Protein AF-X1HPW8-F1 (afdb_monomer)

Sequence (124 aa):
MASVCFYFQVHQPLRLRHYTIFDTDDNYFDDFKNVHICKKVASKCYMPSNLLLLDLIKRYKGRFKISYSITGILLEQLELYAPEVLTLFQELAATGCVEFLAETYYHSLSFLYSQEEFIEQIET

Organism: NCBI:txid412755

pLDDT: mean 96.39, std 3.8, range [68.06, 98.69]

Nearest PDB structures (foldseek):
  1k1x-assembly1_A  TM=8.563E-01  e=1.418E-04  Thermococcus litoralis
  1k1x-assembly2_B  TM=7.771E-01  e=4.623E-04  Thermococcus litoralis
  1k1w-assembly1_A  TM=7.853E-01  e=6.856E-04  Thermococcus litoralis
  1o7d-assembly1_A  TM=3.756E-01  e=4.001E-01  Bos taurus
  7of1-assembly1_b  TM=3.523E-01  e=2.356E+00  Saccharomyces cerevisiae S288C

Solvent-accessible surface area (backbone atoms only — not comparable to full-atom values): 7154 Å² total; per-residue (Å²): 133,89,85,83,81,53,73,45,83,47,76,53,82,84,45,65,39,97,78,58,94,83,61,86,73,88,79,57,59,26,62,68,58,39,47,53,50,51,41,49,45,37,67,73,43,50,45,59,49,51,54,49,52,48,48,46,23,59,76,50,72,57,74,44,60,41,35,39,33,43,20,50,52,30,54,55,49,25,63,76,56,37,45,70,49,52,52,49,51,52,55,42,43,74,65,75,34,43,48,82,40,82,44,38,27,79,71,60,72,35,67,84,79,32,62,68,59,31,50,54,30,66,73,110

Foldseek 3Di:
DDDDAAEAEDDDAFAFDPDDPPDDDPRGGDPVCLLVVLVVCCVPPQVVVLVVQLVVCVVVVNPAAYEYEYAQNNVVSCVVRPVVSVVSVVVVVVSVRYHYHYDQNRNDPCVVPDPVSSVVRRVD

Mean predicted aligned error: 3.18 Å

Radius of gyration: 17.29 Å; Cα contacts (8 Å, |Δi|>4): 147; chains: 1; bounding box: 39×20×62 Å

Structure (mmCIF, N/CA/C/O backbone):
data_AF-X1HPW8-F1
#
_entry.id   AF-X1HPW8-F1
#
loop_
_atom_site.group_PDB
_atom_site.id
_atom_site.type_symbol
_atom_site.label_atom_id
_atom_site.label_alt_id
_atom_site.label_comp_id
_atom_site.label_asym_id
_atom_site.label_entity_id
_atom_site.label_seq_id
_atom_site.pdbx_PDB_ins_code
_atom_site.Cartn_x
_atom_site.Cartn_y
_atom_site.Cartn_z
_atom_site.occupancy
_atom_site.B_iso_or_equiv
_atom_site.auth_seq_id
_atom_site.auth_comp_id
_atom_site.auth_asym_id
_atom_site.auth_atom_id
_atom_site.pdbx_PDB_model_num
ATOM 1 N N . MET A 1 1 ? 2.384 -7.789 30.899 1.00 68.06 1 MET A N 1
ATOM 2 C CA . MET A 1 1 ? 1.397 -8.258 29.901 1.00 68.06 1 MET A CA 1
ATOM 3 C C . MET A 1 1 ? 2.004 -8.016 28.531 1.00 68.06 1 MET A C 1
ATOM 5 O O . MET A 1 1 ? 2.624 -6.973 28.374 1.00 68.06 1 MET A O 1
ATOM 9 N N . ALA A 1 2 ? 1.930 -8.969 27.602 1.00 84.06 2 ALA A N 1
ATOM 10 C CA . ALA A 1 2 ? 2.526 -8.793 26.278 1.00 84.06 2 ALA A CA 1
ATOM 11 C C . ALA A 1 2 ? 1.697 -7.803 25.445 1.00 84.06 2 ALA A C 1
ATOM 13 O O . ALA A 1 2 ? 0.469 -7.893 25.426 1.00 84.06 2 ALA A O 1
ATOM 14 N N . SER A 1 3 ? 2.370 -6.869 24.777 1.00 87.81 3 SER A N 1
ATOM 15 C CA . SER A 1 3 ? 1.753 -5.999 23.776 1.00 87.81 3 SER A CA 1
ATOM 16 C C . SER A 1 3 ? 1.723 -6.726 22.434 1.00 87.81 3 SER A C 1
ATOM 18 O O . SER A 1 3 ? 2.723 -7.320 22.036 1.00 87.81 3 SER A O 1
ATOM 20 N N . VAL A 1 4 ? 0.586 -6.674 21.741 1.00 92.00 4 VAL A N 1
ATOM 21 C CA . VAL A 1 4 ? 0.435 -7.191 20.374 1.00 92.00 4 VAL A CA 1
ATOM 22 C C . VAL A 1 4 ? 0.327 -5.993 19.441 1.00 92.00 4 VAL A C 1
ATOM 24 O O . VAL A 1 4 ? -0.513 -5.124 19.668 1.00 92.00 4 VAL A O 1
ATOM 27 N N . CYS A 1 5 ? 1.180 -5.945 18.419 1.00 93.62 5 CYS A N 1
ATOM 28 C CA . CYS A 1 5 ? 1.152 -4.916 17.386 1.00 93.62 5 CYS A CA 1
ATOM 29 C C . CYS A 1 5 ? 0.772 -5.565 16.056 1.00 93.62 5 CYS A C 1
ATOM 31 O O . CYS A 1 5 ? 1.474 -6.460 15.583 1.00 93.62 5 CYS A O 1
ATOM 33 N N . PHE A 1 6 ? -0.348 -5.139 15.476 1.00 96.69 6 PHE A N 1
ATOM 34 C CA . PHE A 1 6 ? -0.702 -5.529 14.118 1.00 96.69 6 PHE A CA 1
ATOM 35 C C . PHE A 1 6 ? -0.010 -4.585 13.144 1.00 96.69 6 PHE A C 1
ATOM 37 O O . PHE A 1 6 ? -0.256 -3.381 13.175 1.00 96.69 6 PHE A O 1
ATOM 44 N N . TYR A 1 7 ? 0.823 -5.158 12.283 1.00 97.19 7 TYR A N 1
ATOM 45 C CA . TYR A 1 7 ? 1.506 -4.464 11.203 1.00 97.19 7 TYR A CA 1
ATOM 46 C C . TYR A 1 7 ? 1.135 -5.137 9.884 1.00 97.19 7 TYR A C 1
ATOM 48 O O . TYR A 1 7 ? 1.345 -6.342 9.717 1.00 97.19 7 TYR A O 1
ATOM 56 N N . PHE A 1 8 ? 0.565 -4.364 8.965 1.00 98.00 8 PHE A N 1
ATOM 57 C CA . PHE A 1 8 ? 0.142 -4.846 7.655 1.00 98.00 8 PHE A CA 1
ATOM 58 C C . PHE A 1 8 ? 0.979 -4.192 6.562 1.00 98.00 8 PHE A C 1
ATOM 60 O O . PHE A 1 8 ? 0.951 -2.975 6.405 1.00 98.00 8 PHE A O 1
ATOM 67 N N . GLN A 1 9 ? 1.681 -5.010 5.785 1.00 97.12 9 GLN A N 1
ATOM 68 C CA . GLN A 1 9 ? 2.397 -4.562 4.597 1.00 97.12 9 GLN A CA 1
ATOM 69 C C . GLN A 1 9 ? 1.468 -4.630 3.387 1.00 97.12 9 GLN A C 1
ATOM 71 O O . GLN A 1 9 ? 0.882 -5.681 3.109 1.00 97.12 9 GLN A O 1
ATOM 76 N N . VAL A 1 10 ? 1.320 -3.513 2.681 1.00 97.56 10 VAL A N 1
ATOM 77 C CA . VAL A 1 10 ? 0.375 -3.375 1.577 1.00 97.56 10 VAL A CA 1
ATOM 78 C C . VAL A 1 10 ? 1.130 -2.912 0.341 1.00 97.56 10 VAL A C 1
ATOM 80 O O . VAL A 1 10 ? 1.495 -1.749 0.193 1.00 97.56 10 VAL A O 1
ATOM 83 N N . HIS A 1 11 ? 1.349 -3.855 -0.569 1.00 97.25 11 HIS A N 1
ATOM 84 C CA . HIS A 1 11 ? 2.091 -3.624 -1.796 1.00 97.25 11 HIS A CA 1
ATOM 85 C C . HIS A 1 11 ? 1.421 -4.321 -2.980 1.00 97.25 11 HIS A C 1
ATOM 87 O O . HIS A 1 11 ? 0.909 -5.438 -2.871 1.00 97.25 11 HIS A O 1
ATOM 93 N N . GLN A 1 12 ? 1.460 -3.657 -4.131 1.00 96.50 12 GLN A N 1
ATOM 94 C CA . GLN A 1 12 ? 1.023 -4.189 -5.411 1.00 96.50 12 GLN A CA 1
ATOM 95 C C . GLN A 1 12 ? 1.931 -3.612 -6.511 1.00 96.50 12 GLN A C 1
ATOM 97 O O . GLN A 1 12 ? 1.913 -2.403 -6.704 1.00 96.50 12 GLN A O 1
ATOM 102 N N . PRO A 1 13 ? 2.704 -4.419 -7.257 1.00 96.69 13 PRO A N 1
ATOM 103 C CA . PRO A 1 13 ? 3.577 -3.890 -8.312 1.00 96.69 13 PRO A CA 1
ATOM 104 C C . PRO A 1 13 ? 2.814 -3.574 -9.612 1.00 96.69 13 PRO A C 1
ATOM 106 O O . PRO A 1 13 ? 1.665 -3.976 -9.777 1.00 96.69 13 PRO A O 1
ATOM 109 N N . LEU A 1 14 ? 3.449 -2.941 -10.595 1.00 96.88 14 LEU A N 1
ATOM 110 C CA . LEU A 1 14 ? 2.935 -2.938 -11.970 1.00 96.88 14 LEU A CA 1
ATOM 111 C C . LEU A 1 14 ? 3.426 -4.183 -12.715 1.00 96.88 14 LEU A C 1
ATOM 113 O O . LEU A 1 14 ? 4.574 -4.605 -12.589 1.00 96.88 14 LEU A O 1
ATOM 117 N N . ARG A 1 15 ? 2.536 -4.827 -13.467 1.00 96.19 15 ARG A N 1
ATOM 118 C CA . ARG A 1 15 ? 2.830 -6.027 -14.256 1.00 96.19 15 ARG A CA 1
ATOM 119 C C . ARG A 1 15 ? 3.297 -5.591 -15.621 1.00 96.19 15 ARG A C 1
ATOM 121 O O . ARG A 1 15 ? 2.667 -4.742 -16.246 1.00 96.19 15 ARG A O 1
ATOM 128 N N . LEU A 1 16 ? 4.378 -6.211 -16.065 1.00 95.44 16 LEU A N 1
ATOM 129 C CA . LEU A 1 16 ? 4.900 -6.018 -17.403 1.00 95.44 16 LEU A CA 1
ATOM 130 C C . LEU A 1 16 ? 4.022 -6.758 -18.410 1.00 95.44 16 LEU A C 1
ATOM 132 O O . LEU A 1 16 ? 3.538 -7.867 -18.136 1.00 95.44 16 LEU A O 1
ATOM 136 N N . ARG A 1 17 ? 3.835 -6.157 -19.583 1.00 94.81 17 ARG A N 1
ATOM 137 C CA . ARG A 1 17 ? 3.296 -6.881 -20.733 1.00 94.81 17 ARG A CA 1
ATOM 138 C C . ARG A 1 17 ? 4.359 -7.817 -21.295 1.00 94.81 17 ARG A C 1
ATOM 140 O O . ARG A 1 17 ? 5.527 -7.781 -20.910 1.00 94.81 17 ARG A O 1
ATOM 147 N N . HIS A 1 18 ? 3.957 -8.673 -22.228 1.00 93.94 18 HIS A N 1
ATOM 148 C CA . HIS A 1 18 ? 4.955 -9.338 -23.053 1.00 93.94 18 HIS A CA 1
ATOM 149 C C . HIS A 1 18 ? 5.635 -8.271 -23.918 1.00 93.94 18 HIS A C 1
ATOM 151 O O . HIS A 1 18 ? 4.975 -7.636 -24.741 1.00 93.94 18 HIS A O 1
ATOM 157 N N . TYR A 1 19 ? 6.918 -8.046 -23.650 1.00 92.12 19 TYR A N 1
ATOM 158 C CA . TYR A 1 19 ? 7.750 -7.051 -24.310 1.00 92.12 19 TYR A CA 1
ATOM 159 C C . TYR A 1 19 ? 9.005 -7.750 -24.838 1.00 92.12 19 TYR A C 1
ATOM 161 O O . TYR A 1 19 ? 9.664 -8.499 -24.112 1.00 92.12 19 TYR A O 1
ATOM 169 N N . THR A 1 20 ? 9.303 -7.554 -26.115 1.00 91.44 20 THR A N 1
ATOM 170 C CA . THR A 1 20 ? 10.349 -8.241 -26.873 1.00 91.44 20 THR A CA 1
ATOM 171 C C . THR A 1 20 ? 11.246 -7.237 -27.585 1.00 91.44 20 THR A C 1
ATOM 173 O O . THR A 1 20 ? 10.947 -6.053 -27.675 1.00 91.44 20 THR A O 1
ATOM 176 N N . ILE A 1 21 ? 12.343 -7.726 -28.163 1.00 91.88 21 ILE A N 1
ATOM 177 C CA . ILE A 1 21 ? 13.253 -6.898 -28.967 1.00 91.88 21 ILE A CA 1
ATOM 178 C C . ILE A 1 21 ? 12.622 -6.347 -30.258 1.00 91.88 21 ILE A C 1
ATOM 180 O O . ILE A 1 21 ? 13.245 -5.533 -30.931 1.00 91.88 21 ILE A O 1
ATOM 184 N N . PHE A 1 22 ? 11.440 -6.838 -30.644 1.00 94.94 22 PHE A N 1
ATOM 185 C CA . PHE A 1 22 ? 10.727 -6.394 -31.843 1.00 94.94 22 PHE A CA 1
ATOM 186 C C . PHE A 1 22 ? 9.706 -5.295 -31.547 1.00 94.94 22 PHE A C 1
ATOM 188 O O . PHE A 1 22 ? 9.181 -4.692 -32.481 1.00 94.94 22 PHE A O 1
ATOM 195 N N . ASP A 1 23 ? 9.415 -5.046 -30.271 1.00 92.12 23 ASP A N 1
ATOM 196 C CA . ASP A 1 23 ? 8.562 -3.947 -29.849 1.00 92.12 23 ASP A CA 1
ATOM 197 C C . ASP A 1 23 ? 9.319 -2.620 -29.999 1.00 92.12 23 ASP A C 1
ATOM 199 O O . ASP A 1 23 ? 10.500 -2.517 -29.662 1.00 92.12 23 ASP A O 1
ATOM 203 N N . THR A 1 24 ? 8.643 -1.609 -30.549 1.00 91.00 24 THR A N 1
ATOM 204 C CA . THR A 1 24 ? 9.236 -0.292 -30.848 1.00 91.00 24 THR A CA 1
ATOM 205 C C . THR A 1 24 ? 8.654 0.844 -30.011 1.00 91.00 24 THR A C 1
ATOM 207 O O . THR A 1 24 ? 9.147 1.966 -30.099 1.00 91.00 24 THR A O 1
ATOM 210 N N . ASP A 1 25 ? 7.577 0.584 -29.269 1.00 91.62 25 ASP A N 1
ATOM 211 C CA . ASP A 1 25 ? 6.977 1.535 -28.332 1.00 91.62 25 ASP A CA 1
ATOM 212 C C . ASP A 1 25 ? 7.587 1.407 -26.931 1.00 91.62 25 ASP A C 1
ATOM 214 O O . ASP A 1 25 ? 8.237 0.421 -26.612 1.00 91.62 25 ASP A O 1
ATOM 218 N N . ASP A 1 26 ? 7.363 2.409 -26.092 1.00 89.06 26 ASP A N 1
ATOM 219 C CA . ASP A 1 26 ? 7.853 2.501 -24.717 1.00 89.06 26 ASP A CA 1
ATOM 220 C C . ASP A 1 26 ? 6.827 2.034 -23.669 1.00 89.06 26 ASP A C 1
ATOM 222 O O . ASP A 1 26 ? 7.027 2.232 -22.467 1.00 89.06 26 ASP A O 1
ATOM 226 N N . ASN A 1 27 ? 5.732 1.384 -24.080 1.00 91.38 27 ASN A N 1
ATOM 227 C CA . ASN A 1 27 ? 4.755 0.860 -23.139 1.00 91.38 27 ASN A CA 1
ATOM 228 C C . ASN A 1 27 ? 5.220 -0.496 -22.603 1.00 91.38 27 ASN A C 1
ATOM 230 O O . ASN A 1 27 ? 5.028 -1.523 -23.241 1.00 91.38 27 ASN A O 1
ATOM 234 N N . TYR A 1 28 ? 5.792 -0.539 -21.404 1.00 93.69 28 TYR A N 1
ATOM 235 C CA . TYR A 1 28 ? 6.251 -1.795 -20.798 1.00 93.69 28 TYR A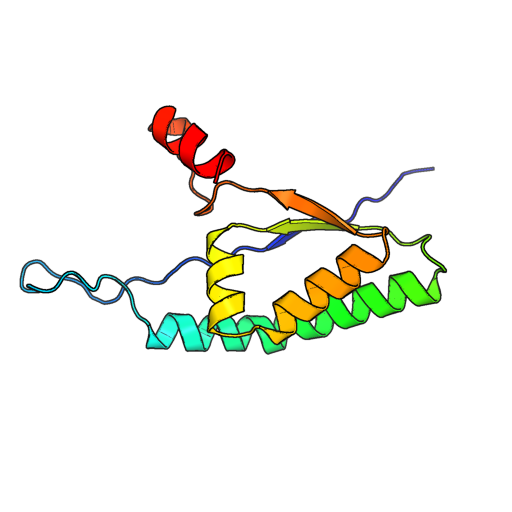 CA 1
ATOM 236 C C . TYR A 1 28 ? 5.175 -2.530 -19.988 1.00 93.69 28 TYR A C 1
ATOM 238 O O . TYR A 1 28 ? 5.369 -3.695 -19.624 1.00 93.69 28 TYR A O 1
ATOM 246 N N . PHE A 1 29 ? 4.042 -1.893 -19.694 1.00 95.56 29 PHE A N 1
ATOM 247 C CA . PHE A 1 29 ? 3.096 -2.371 -18.689 1.00 95.56 29 PHE A CA 1
ATOM 248 C C . PHE A 1 29 ? 1.841 -3.011 -19.293 1.00 95.56 29 PHE A C 1
ATOM 250 O O . PHE A 1 29 ? 1.385 -2.690 -20.386 1.00 95.56 29 PHE A O 1
ATOM 257 N N . ASP A 1 30 ? 1.281 -3.977 -18.568 1.00 96.62 30 ASP A N 1
ATOM 258 C CA . ASP A 1 30 ? 0.016 -4.627 -18.900 1.00 96.62 30 ASP A CA 1
ATOM 259 C C . ASP A 1 30 ? -1.126 -3.919 -18.164 1.00 96.62 30 ASP A C 1
ATOM 261 O O . ASP A 1 30 ? -1.551 -4.339 -17.083 1.00 96.62 30 ASP A O 1
ATOM 265 N N . ASP A 1 31 ? -1.609 -2.819 -18.744 1.00 95.00 31 ASP A N 1
ATOM 266 C CA . ASP A 1 31 ? -2.651 -1.971 -18.149 1.00 95.00 31 ASP A CA 1
ATOM 267 C C . ASP A 1 31 ? -3.913 -2.762 -17.802 1.00 95.00 31 ASP A C 1
ATOM 269 O O . ASP A 1 31 ? -4.496 -2.595 -16.728 1.00 95.00 31 ASP A O 1
ATOM 273 N N . PHE A 1 32 ? -4.313 -3.691 -18.677 1.00 96.56 32 PHE A N 1
ATOM 274 C CA . PHE A 1 32 ? -5.490 -4.520 -18.447 1.00 96.56 32 PHE A CA 1
ATOM 275 C C . PHE A 1 32 ? -5.319 -5.393 -17.201 1.00 96.56 32 PHE A C 1
ATOM 277 O O . PHE A 1 32 ? -6.198 -5.412 -16.330 1.00 96.56 32 PHE A O 1
ATOM 284 N N . LYS A 1 33 ? -4.188 -6.102 -17.076 1.00 97.38 33 LYS A N 1
ATOM 285 C CA . LYS A 1 33 ? -3.913 -6.906 -15.879 1.00 97.38 33 LYS A CA 1
ATOM 286 C C . LYS A 1 33 ? -3.758 -6.032 -14.643 1.00 97.38 33 LYS A C 1
ATOM 288 O O . LYS A 1 33 ? -4.271 -6.419 -13.594 1.00 97.38 33 LYS A O 1
ATOM 293 N N . ASN A 1 34 ? -3.105 -4.879 -14.743 1.00 97.81 34 ASN A N 1
ATOM 294 C CA . ASN A 1 34 ? -2.902 -3.979 -13.608 1.00 97.81 34 ASN A CA 1
ATOM 295 C C . ASN A 1 34 ? -4.235 -3.486 -13.038 1.00 97.81 34 ASN A C 1
ATOM 297 O O . ASN A 1 34 ? -4.506 -3.705 -11.854 1.00 97.81 34 ASN A O 1
ATOM 301 N N . VAL A 1 35 ? -5.125 -2.962 -13.887 1.00 98.00 35 VAL A N 1
ATOM 302 C CA . VAL A 1 35 ? -6.479 -2.547 -13.487 1.00 98.00 35 VAL A CA 1
ATOM 303 C C . VAL A 1 35 ? -7.257 -3.724 -12.899 1.00 98.00 35 VAL A C 1
ATOM 305 O O . VAL A 1 35 ? -7.849 -3.614 -11.821 1.00 98.00 35 VAL A O 1
ATOM 308 N N . HIS A 1 36 ? -7.266 -4.867 -13.593 1.00 98.38 36 HIS A N 1
ATOM 309 C CA . HIS A 1 36 ? -8.056 -6.025 -13.183 1.00 98.38 36 HIS A CA 1
ATOM 310 C C . HIS A 1 36 ? -7.607 -6.577 -11.826 1.00 98.38 36 HIS A C 1
ATOM 312 O O . HIS A 1 36 ? -8.439 -6.855 -10.958 1.00 98.38 36 HIS A O 1
ATOM 318 N N . ILE A 1 37 ? -6.297 -6.735 -11.621 1.00 98.12 37 ILE A N 1
ATOM 319 C CA . ILE A 1 37 ? -5.762 -7.267 -10.370 1.00 98.12 37 ILE A CA 1
ATOM 320 C C . ILE A 1 37 ? -5.952 -6.247 -9.245 1.00 98.12 37 ILE A C 1
ATOM 322 O O . ILE A 1 37 ? -6.406 -6.651 -8.176 1.00 98.12 37 ILE A O 1
ATOM 326 N N . CYS A 1 38 ? -5.684 -4.955 -9.471 1.00 98.31 38 CYS A N 1
ATOM 327 C CA . CYS A 1 38 ? -5.872 -3.925 -8.446 1.00 98.31 38 CYS A CA 1
ATOM 328 C C . CYS A 1 38 ? -7.327 -3.904 -7.944 1.00 98.31 38 CYS A C 1
ATOM 330 O O . CYS A 1 38 ? -7.564 -4.090 -6.751 1.00 98.31 38 CYS A O 1
ATOM 332 N N . LYS A 1 39 ? -8.318 -3.863 -8.847 1.00 98.31 39 LYS A N 1
ATOM 333 C CA . LYS A 1 39 ? -9.750 -3.922 -8.483 1.00 98.31 39 LYS A CA 1
ATOM 334 C C . LYS A 1 39 ? -10.145 -5.223 -7.779 1.00 98.31 39 LYS A C 1
ATOM 336 O O . LYS A 1 39 ? -10.954 -5.232 -6.845 1.00 98.31 39 LYS A O 1
ATOM 341 N N . LYS A 1 40 ? -9.572 -6.354 -8.200 1.00 98.38 40 LYS A N 1
ATOM 342 C CA . LYS A 1 40 ? -9.810 -7.652 -7.554 1.00 98.38 40 LYS A CA 1
ATOM 343 C C . LYS A 1 40 ? -9.267 -7.677 -6.124 1.00 98.38 40 LYS A C 1
ATOM 345 O O . LYS A 1 40 ? -9.943 -8.190 -5.238 1.00 98.38 40 LYS A O 1
ATOM 350 N N . VAL A 1 41 ? -8.062 -7.160 -5.892 1.00 97.94 41 VAL A N 1
ATOM 351 C CA . VAL A 1 41 ? -7.459 -7.114 -4.551 1.00 97.94 41 VAL A CA 1
ATOM 352 C C . VAL A 1 41 ? -8.178 -6.085 -3.678 1.00 97.94 41 VAL A C 1
ATOM 354 O O . VAL A 1 41 ? -8.505 -6.402 -2.538 1.00 97.94 41 VAL A O 1
ATOM 357 N N . ALA A 1 42 ? -8.530 -4.920 -4.223 1.00 98.00 42 ALA A N 1
ATOM 358 C CA . ALA A 1 42 ? -9.334 -3.909 -3.543 1.00 98.00 42 ALA A CA 1
ATOM 359 C C . ALA A 1 42 ? -10.643 -4.496 -2.992 1.00 98.00 42 ALA A C 1
ATOM 361 O O . ALA A 1 42 ? -10.891 -4.440 -1.789 1.00 98.00 42 ALA A O 1
ATOM 362 N N . SER A 1 43 ? -11.435 -5.148 -3.848 1.00 98.00 43 SER A N 1
ATOM 363 C CA . SER A 1 43 ? -12.728 -5.730 -3.456 1.00 98.00 43 SER A CA 1
ATOM 364 C C . SER A 1 43 ? -12.613 -6.918 -2.499 1.00 98.00 43 SER A C 1
ATOM 366 O O . SER A 1 43 ? -13.460 -7.080 -1.622 1.00 98.00 43 SER A O 1
ATOM 368 N N . LYS A 1 44 ? -11.586 -7.764 -2.648 1.00 98.19 44 LYS A N 1
ATOM 369 C CA . LYS A 1 44 ? -11.439 -8.984 -1.836 1.00 98.19 44 LYS A CA 1
ATOM 370 C C . LYS A 1 44 ? -10.665 -8.789 -0.537 1.00 98.19 44 LYS A C 1
ATOM 372 O O . LYS A 1 44 ? -10.847 -9.589 0.375 1.00 98.19 44 LYS A O 1
ATOM 377 N N . CYS A 1 45 ? -9.787 -7.794 -0.471 1.00 98.06 45 CYS A N 1
ATOM 378 C CA . CYS A 1 45 ? -8.851 -7.608 0.633 1.00 98.06 45 CYS A CA 1
ATOM 379 C C . CYS A 1 45 ? -9.023 -6.238 1.287 1.00 98.06 45 CYS A C 1
ATOM 381 O O . CYS A 1 45 ? -9.467 -6.171 2.432 1.00 98.06 45 CYS A O 1
ATOM 383 N N . TYR A 1 46 ? -8.711 -5.153 0.574 1.00 98.06 46 TYR A N 1
ATOM 384 C CA . TYR A 1 46 ? -8.579 -3.833 1.196 1.00 98.06 46 TYR A CA 1
ATOM 385 C C . TYR A 1 46 ? -9.912 -3.297 1.715 1.00 98.06 46 TYR A C 1
ATOM 387 O O . TYR A 1 46 ? -10.004 -2.930 2.881 1.00 98.06 46 TYR A O 1
ATOM 395 N N . MET A 1 47 ? -10.968 -3.342 0.900 1.00 98.44 47 MET A N 1
ATOM 396 C CA . MET A 1 47 ? -12.300 -2.878 1.296 1.00 98.44 47 MET A CA 1
ATOM 397 C C . MET A 1 47 ? -12.841 -3.610 2.536 1.00 98.44 47 MET A C 1
ATOM 399 O O . MET A 1 47 ? -13.118 -2.946 3.537 1.00 98.44 47 MET A O 1
ATOM 403 N N . PRO A 1 48 ? -12.977 -4.954 2.542 1.00 98.56 48 PRO A N 1
ATOM 404 C CA . PRO A 1 48 ? -13.519 -5.647 3.708 1.00 98.56 48 PRO A CA 1
ATOM 405 C C . PRO A 1 48 ? -12.615 -5.523 4.941 1.00 98.56 48 PRO A C 1
ATOM 407 O O . PRO A 1 48 ? -13.129 -5.394 6.052 1.00 98.56 48 PRO A O 1
ATOM 410 N N . SER A 1 49 ? -11.290 -5.521 4.766 1.00 98.12 49 SER A N 1
ATOM 411 C CA . SER A 1 49 ? -10.362 -5.418 5.898 1.00 98.12 49 SER A CA 1
ATOM 412 C C . SER A 1 49 ? -10.401 -4.030 6.527 1.00 98.12 49 SER A C 1
ATOM 414 O O . SER A 1 49 ? -10.536 -3.922 7.743 1.00 98.12 49 SER A O 1
ATOM 416 N N . ASN A 1 50 ? -10.357 -2.966 5.723 1.00 98.50 50 ASN A N 1
ATOM 417 C CA . ASN A 1 50 ? -10.372 -1.595 6.228 1.00 98.50 50 ASN A CA 1
ATOM 418 C C . ASN A 1 50 ? -11.695 -1.280 6.941 1.00 98.50 50 ASN A C 1
ATOM 420 O O . ASN A 1 50 ? -11.680 -0.689 8.020 1.00 98.50 50 ASN A O 1
ATOM 424 N N . LEU A 1 51 ? -12.832 -1.741 6.402 1.00 98.69 51 LEU A N 1
ATOM 425 C CA . LEU A 1 51 ? -14.138 -1.602 7.057 1.00 98.69 51 LEU A CA 1
ATOM 426 C C . LEU A 1 51 ? -14.195 -2.340 8.400 1.00 98.69 51 LEU A C 1
ATOM 428 O O . LEU A 1 51 ? -14.684 -1.786 9.385 1.00 98.69 51 LEU A O 1
ATOM 432 N N . LEU A 1 52 ? -13.671 -3.568 8.460 1.00 98.62 52 LEU A N 1
ATOM 433 C CA . LEU A 1 52 ? -13.590 -4.333 9.703 1.00 98.62 52 LEU A CA 1
ATOM 434 C C . LEU A 1 52 ? -12.714 -3.621 10.738 1.00 98.62 52 LEU A C 1
ATOM 436 O O . LEU A 1 52 ? -13.102 -3.492 11.896 1.00 98.62 52 LEU A O 1
ATOM 440 N N . LEU A 1 53 ? -11.535 -3.155 10.336 1.00 98.44 53 LEU A N 1
ATOM 441 C CA . LEU A 1 53 ? -10.598 -2.488 11.236 1.00 98.44 53 LEU A CA 1
ATOM 442 C C . LEU A 1 53 ? -11.174 -1.165 11.749 1.00 98.44 53 LEU A C 1
ATOM 444 O O . LEU A 1 53 ? -11.072 -0.880 12.943 1.00 98.44 53 LEU A O 1
ATOM 448 N N . LEU A 1 54 ? -11.870 -0.412 10.896 1.00 98.50 54 LEU A N 1
ATOM 449 C CA . LEU A 1 54 ? -12.589 0.793 11.293 1.00 98.50 54 LEU A CA 1
ATOM 450 C C . LEU A 1 54 ? -13.712 0.484 12.300 1.00 98.50 54 LEU A C 1
ATOM 452 O O . LEU A 1 54 ? -13.860 1.207 13.289 1.00 98.50 54 LEU A O 1
ATOM 456 N N . ASP A 1 55 ? -14.478 -0.595 12.092 1.00 98.69 55 ASP A N 1
ATOM 457 C CA . ASP A 1 55 ? -15.488 -1.060 13.056 1.00 98.69 55 ASP A CA 1
ATOM 458 C C . ASP A 1 55 ? -14.854 -1.437 14.399 1.00 98.69 55 ASP A C 1
ATOM 460 O O . ASP A 1 55 ? -15.331 -1.000 15.445 1.00 98.69 55 ASP A O 1
ATOM 464 N N . LEU A 1 56 ? -13.744 -2.180 14.394 1.00 98.50 56 LEU A N 1
ATOM 465 C CA . LEU A 1 56 ? -13.035 -2.561 15.617 1.00 98.50 56 LEU A CA 1
ATOM 466 C C . LEU A 1 56 ? -12.527 -1.328 16.375 1.00 98.50 56 LEU A C 1
ATOM 468 O O . LEU A 1 56 ? -12.747 -1.220 17.583 1.00 98.50 56 LEU A O 1
ATOM 472 N N . ILE A 1 57 ? -11.918 -0.361 15.684 1.00 98.44 57 ILE A N 1
ATOM 473 C CA . ILE A 1 57 ? -11.465 0.901 16.286 1.00 98.44 57 ILE A CA 1
ATOM 474 C C . ILE A 1 57 ? -12.635 1.622 16.968 1.00 98.44 57 ILE A C 1
ATOM 476 O O . ILE A 1 57 ? -12.529 2.006 18.138 1.00 98.44 57 ILE A O 1
ATOM 480 N N . LYS A 1 58 ? -13.776 1.753 16.278 1.00 97.94 58 LYS A N 1
ATOM 481 C CA . LYS A 1 58 ? -14.989 2.391 16.818 1.00 97.94 58 LYS A CA 1
ATOM 482 C C . LYS A 1 58 ? -15.552 1.613 18.011 1.00 97.94 58 LYS A C 1
ATOM 484 O O . LYS A 1 58 ? -15.774 2.190 19.077 1.00 97.94 58 LYS A O 1
ATOM 489 N N . ARG A 1 59 ? -15.724 0.296 17.871 1.00 98.56 59 ARG A N 1
ATOM 490 C CA . ARG A 1 59 ? -16.262 -0.615 18.896 1.00 98.56 59 ARG A CA 1
ATOM 491 C C . ARG A 1 59 ? -15.448 -0.580 20.183 1.00 98.56 59 ARG A C 1
ATOM 493 O O . ARG A 1 59 ? -16.015 -0.540 21.273 1.00 98.56 59 ARG A O 1
ATOM 500 N N . TYR A 1 60 ? -14.124 -0.551 20.062 1.00 97.75 60 TYR A N 1
ATOM 501 C CA . TYR A 1 60 ? -13.209 -0.489 21.200 1.00 97.75 60 TYR A CA 1
ATOM 502 C C . TYR A 1 60 ? -12.830 0.942 21.600 1.00 97.75 60 TYR A C 1
ATOM 504 O O . TYR A 1 60 ? -11.888 1.125 22.372 1.00 97.75 60 TYR A O 1
ATOM 512 N N . LYS A 1 61 ? -13.575 1.955 21.131 1.00 97.88 61 LYS A N 1
ATOM 513 C CA . LYS A 1 61 ? -13.430 3.368 21.521 1.00 97.88 61 LYS A CA 1
ATOM 514 C C . LYS A 1 61 ? -11.983 3.871 21.388 1.00 97.88 61 LYS A C 1
ATOM 516 O O . LYS A 1 61 ? -11.451 4.486 22.308 1.00 97.88 61 LYS A O 1
ATOM 521 N N . GLY A 1 62 ? -11.324 3.526 20.280 1.00 96.44 62 GLY A N 1
ATOM 522 C CA . GLY A 1 62 ? -9.946 3.931 19.972 1.00 96.44 62 GLY A CA 1
ATOM 523 C C . GLY A 1 62 ? -8.846 3.186 20.739 1.00 96.44 62 GLY A C 1
ATOM 524 O O . GLY A 1 62 ? -7.669 3.528 20.638 1.00 96.44 62 GLY A O 1
ATOM 525 N N . ARG A 1 63 ? -9.191 2.153 21.521 1.00 96.00 63 ARG A N 1
ATOM 526 C CA . ARG A 1 63 ? -8.194 1.313 22.209 1.00 96.00 63 ARG A CA 1
ATOM 527 C C . ARG A 1 63 ? -7.546 0.270 21.300 1.00 96.00 63 ARG A C 1
ATOM 529 O O . ARG A 1 63 ? -6.489 -0.245 21.652 1.00 96.00 63 ARG A O 1
ATOM 536 N N . PHE A 1 64 ? -8.193 -0.068 20.187 1.00 97.19 64 PHE A N 1
ATOM 537 C CA . PHE A 1 64 ? -7.632 -0.944 19.166 1.00 97.19 64 PHE A CA 1
ATOM 538 C C . PHE A 1 64 ? -6.809 -0.095 18.196 1.00 97.19 64 PHE A C 1
ATOM 540 O O . PHE A 1 64 ? -7.326 0.892 17.679 1.00 97.19 64 PHE A O 1
ATOM 547 N N . LYS A 1 65 ? -5.537 -0.449 17.998 1.00 97.69 65 LYS A N 1
ATOM 548 C CA . LYS A 1 65 ? -4.581 0.306 17.179 1.00 97.69 65 LYS A CA 1
ATOM 549 C C . LYS A 1 65 ? -3.797 -0.638 16.283 1.00 97.69 65 LYS A C 1
ATOM 551 O O . LYS A 1 65 ? -3.515 -1.766 16.690 1.00 97.69 65 LYS A O 1
ATOM 556 N N . ILE A 1 66 ? -3.463 -0.164 15.092 1.00 98.19 66 ILE A N 1
ATOM 557 C CA . ILE A 1 66 ? -2.742 -0.921 14.065 1.00 98.19 66 ILE A CA 1
ATOM 558 C C . ILE A 1 66 ? -1.762 -0.000 13.333 1.00 98.19 66 ILE A C 1
ATOM 560 O O . ILE A 1 66 ? -1.919 1.222 13.378 1.00 98.19 66 ILE A O 1
ATOM 564 N N . SER A 1 67 ? -0.824 -0.596 12.606 1.00 98.38 67 SER A N 1
ATOM 565 C CA . SER A 1 67 ? 0.036 0.117 11.663 1.00 98.38 67 SER A CA 1
ATOM 566 C C . SER A 1 67 ? -0.087 -0.490 10.262 1.00 98.38 67 SER A C 1
ATOM 568 O O . SER A 1 67 ? -0.205 -1.711 10.104 1.00 98.38 67 SER A O 1
ATOM 570 N N . TYR A 1 68 ? -0.040 0.364 9.246 1.00 98.56 68 TYR A N 1
ATOM 571 C CA . TYR A 1 68 ? 0.124 -0.017 7.847 1.00 98.56 68 TYR A CA 1
ATOM 572 C C . TYR A 1 68 ? 1.478 0.444 7.334 1.00 98.56 68 TYR A C 1
ATOM 574 O O . TYR A 1 68 ? 1.934 1.529 7.677 1.00 98.56 68 TYR A O 1
ATOM 582 N N . SER A 1 69 ? 2.061 -0.350 6.450 1.00 97.88 69 SER A N 1
ATOM 583 C CA . SER A 1 69 ? 3.133 0.063 5.555 1.00 97.88 69 SER A CA 1
ATOM 584 C C . SER A 1 69 ? 2.591 0.000 4.139 1.00 97.88 69 SER A C 1
ATOM 586 O O . SER A 1 69 ? 1.968 -1.004 3.781 1.00 97.88 69 SER A O 1
ATOM 588 N N . ILE A 1 70 ? 2.722 1.090 3.383 1.00 97.69 70 ILE A N 1
ATOM 589 C CA . ILE A 1 70 ? 2.155 1.189 2.037 1.00 97.69 70 ILE A CA 1
ATOM 590 C C . ILE A 1 70 ? 3.213 1.735 1.084 1.00 97.69 70 ILE A C 1
ATOM 592 O O . ILE A 1 70 ? 3.792 2.791 1.320 1.00 97.69 70 ILE A O 1
ATOM 596 N N . THR A 1 71 ? 3.436 1.029 -0.021 1.00 98.12 71 THR A N 1
ATOM 597 C CA . THR A 1 71 ? 4.349 1.473 -1.085 1.00 98.12 71 THR A CA 1
ATOM 598 C C . THR A 1 71 ? 3.727 2.586 -1.925 1.00 98.12 71 THR A C 1
ATOM 600 O O . THR A 1 71 ? 2.545 2.483 -2.267 1.00 98.12 71 THR A O 1
ATOM 603 N N . GLY A 1 72 ? 4.526 3.571 -2.349 1.00 97.44 72 GLY A N 1
ATOM 604 C CA . GLY A 1 72 ? 4.082 4.672 -3.218 1.00 97.44 72 GLY A CA 1
ATOM 605 C C . GLY A 1 72 ? 3.369 4.189 -4.484 1.00 97.44 72 GLY A C 1
ATOM 606 O O . GLY A 1 72 ? 2.243 4.600 -4.757 1.00 97.44 72 GLY A O 1
ATOM 607 N N . ILE A 1 73 ? 3.925 3.177 -5.159 1.00 97.62 73 ILE A N 1
ATOM 608 C CA . ILE A 1 73 ? 3.333 2.607 -6.381 1.00 97.62 73 ILE A CA 1
ATOM 609 C C . ILE A 1 73 ? 1.929 2.012 -6.180 1.00 97.62 73 ILE A C 1
ATOM 611 O O . ILE A 1 73 ? 1.133 1.934 -7.120 1.00 97.62 73 ILE A O 1
ATOM 615 N N . LEU A 1 74 ? 1.594 1.560 -4.966 1.00 98.00 74 LEU A N 1
ATOM 616 C CA . LEU A 1 74 ? 0.235 1.107 -4.671 1.00 98.00 74 LEU A CA 1
ATOM 617 C C . LEU A 1 74 ? -0.708 2.303 -4.514 1.00 98.00 74 LEU A C 1
ATOM 619 O O . LEU A 1 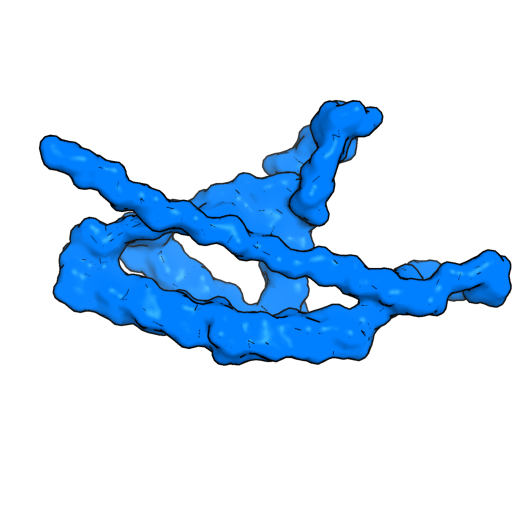74 ? -1.836 2.218 -4.986 1.00 98.00 74 LEU A O 1
ATOM 623 N N . LEU A 1 75 ? -0.275 3.398 -3.882 1.00 97.62 75 LEU A N 1
ATOM 624 C CA . LEU A 1 75 ? -1.109 4.594 -3.727 1.00 97.62 75 LEU A CA 1
ATOM 625 C C . LEU A 1 75 ? -1.531 5.154 -5.090 1.00 97.62 75 LEU A C 1
ATOM 627 O O . LEU A 1 75 ? -2.722 5.386 -5.286 1.00 97.62 75 LEU A O 1
ATOM 631 N N . GLU A 1 76 ? -0.608 5.244 -6.052 1.00 97.62 76 GLU A N 1
ATOM 632 C CA . GLU A 1 76 ? -0.920 5.666 -7.427 1.00 97.62 76 GLU A CA 1
ATOM 633 C C . GLU A 1 76 ? -1.936 4.731 -8.101 1.00 97.62 76 GLU A C 1
ATOM 635 O O . GLU A 1 76 ? -2.926 5.163 -8.693 1.00 97.62 76 GLU A O 1
ATOM 640 N N . GLN A 1 77 ? -1.747 3.414 -7.970 1.00 98.06 77 GLN A N 1
ATOM 641 C CA . GLN A 1 77 ? -2.695 2.444 -8.520 1.00 98.06 77 GLN A CA 1
ATOM 642 C C . GLN A 1 77 ? -4.074 2.526 -7.860 1.00 98.06 77 GLN A C 1
ATOM 644 O O . GLN A 1 77 ? -5.079 2.271 -8.525 1.00 98.06 77 GLN A O 1
ATOM 649 N N . LEU A 1 78 ? -4.148 2.835 -6.564 1.00 98.25 78 LEU A N 1
ATOM 650 C CA . LEU A 1 78 ? -5.423 3.031 -5.880 1.00 98.25 78 LEU A CA 1
ATOM 651 C C . LEU A 1 78 ? -6.098 4.316 -6.352 1.00 98.25 78 LEU A C 1
ATOM 653 O O . LEU A 1 78 ? -7.288 4.271 -6.640 1.00 98.25 78 LEU A O 1
ATOM 657 N N . GLU A 1 79 ? -5.361 5.415 -6.504 1.00 98.12 79 GLU A N 1
ATOM 658 C CA . GLU A 1 79 ? -5.897 6.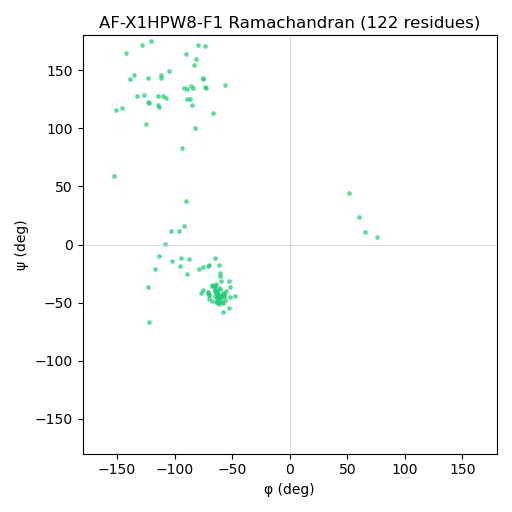671 -7.038 1.00 98.12 79 GLU A CA 1
ATOM 659 C C . GLU A 1 79 ? -6.517 6.477 -8.429 1.00 98.12 79 GLU A C 1
ATOM 661 O O . GLU A 1 79 ? -7.628 6.941 -8.690 1.00 98.12 79 GLU A O 1
ATOM 666 N N . LEU A 1 80 ? -5.851 5.709 -9.295 1.00 97.38 80 LEU A N 1
ATOM 667 C CA . LEU A 1 80 ? -6.331 5.447 -10.650 1.00 97.38 80 LEU A CA 1
ATOM 668 C C . LEU A 1 80 ? -7.464 4.413 -10.712 1.00 97.38 80 LEU A C 1
ATOM 670 O O . LEU A 1 80 ? -8.390 4.552 -11.516 1.00 97.38 80 LEU A O 1
ATOM 674 N N . TYR A 1 81 ? -7.380 3.328 -9.935 1.00 97.75 81 TYR A N 1
ATOM 675 C CA . TYR A 1 81 ? -8.192 2.128 -10.185 1.00 97.75 81 TYR A CA 1
ATOM 676 C C . TYR A 1 81 ? -9.177 1.767 -9.075 1.00 97.75 81 TYR A C 1
ATOM 678 O O . TYR A 1 81 ? -10.123 1.025 -9.362 1.00 97.75 81 TYR A O 1
ATOM 686 N N . ALA A 1 82 ? -8.966 2.241 -7.847 1.00 97.75 82 ALA A N 1
ATOM 687 C CA . ALA A 1 82 ? -9.796 1.931 -6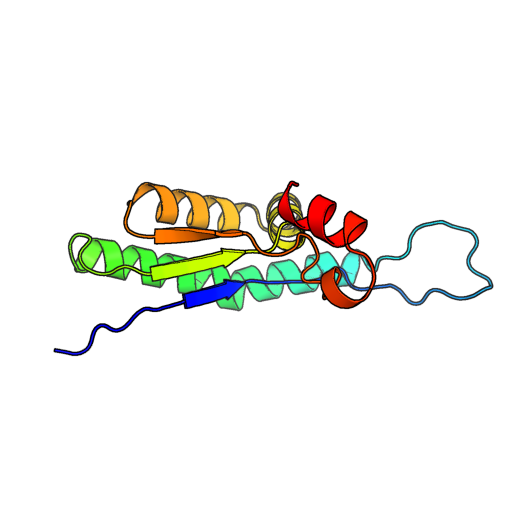.682 1.00 97.75 82 ALA A CA 1
ATOM 688 C C . ALA A 1 82 ? -9.769 3.069 -5.630 1.00 97.75 82 ALA A C 1
ATOM 690 O O . ALA A 1 82 ? -9.366 2.834 -4.481 1.00 97.75 82 ALA A O 1
ATOM 691 N N . PRO A 1 83 ? -10.170 4.306 -5.995 1.00 98.31 83 PRO A N 1
ATOM 692 C CA . PRO A 1 83 ? -10.075 5.473 -5.114 1.00 98.31 83 PRO A CA 1
ATOM 693 C C . PRO A 1 83 ? -10.885 5.313 -3.820 1.00 98.31 83 PRO A C 1
ATOM 695 O O . PRO A 1 83 ? -10.536 5.889 -2.793 1.00 98.31 83 PRO A O 1
ATOM 698 N N . GLU A 1 84 ? -11.917 4.466 -3.822 1.00 98.19 84 GLU A N 1
ATOM 699 C CA . GLU A 1 84 ? -12.696 4.118 -2.634 1.00 98.19 84 GLU A CA 1
ATOM 700 C C . GLU A 1 84 ? -11.851 3.477 -1.518 1.00 98.19 84 GLU A C 1
ATOM 702 O O . GLU A 1 84 ? -12.118 3.689 -0.334 1.00 98.19 84 GLU A O 1
ATOM 707 N N . VAL A 1 85 ? -10.798 2.732 -1.872 1.00 98.38 85 VAL A N 1
ATOM 708 C CA . VAL A 1 85 ? -9.870 2.155 -0.891 1.00 98.38 85 VAL A CA 1
ATOM 709 C C . VAL A 1 85 ? -9.023 3.254 -0.258 1.00 98.38 85 VAL A C 1
ATOM 711 O O . VAL A 1 85 ? -8.806 3.237 0.954 1.00 98.38 85 VAL A O 1
ATOM 714 N N . LEU A 1 86 ? -8.562 4.214 -1.065 1.00 97.81 86 LEU A N 1
ATOM 715 C CA . LEU A 1 86 ? -7.780 5.352 -0.588 1.00 97.81 86 LEU A CA 1
ATOM 716 C C . LEU A 1 86 ? -8.608 6.212 0.375 1.00 97.81 86 LEU A C 1
ATOM 718 O O . LEU A 1 86 ? -8.116 6.572 1.443 1.00 97.81 86 LEU A O 1
ATOM 722 N N . THR A 1 87 ? -9.887 6.448 0.064 1.00 98.38 87 THR A N 1
ATOM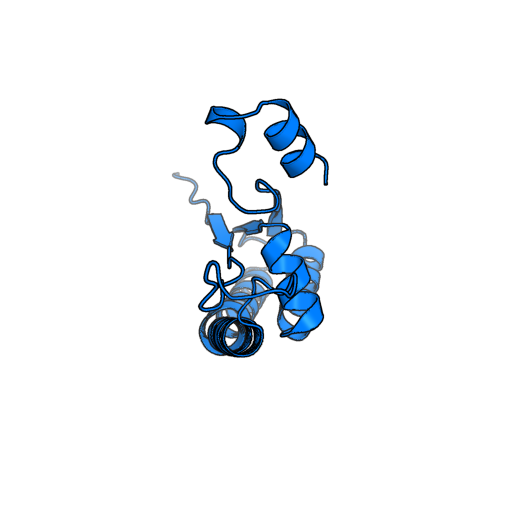 723 C CA . THR A 1 87 ? -10.826 7.104 0.987 1.00 98.38 87 THR A CA 1
ATOM 724 C C . THR A 1 87 ? -10.929 6.355 2.317 1.00 98.38 87 THR A C 1
ATOM 726 O O . THR A 1 87 ? -10.848 6.977 3.373 1.00 98.38 87 THR A O 1
ATOM 729 N N . LEU A 1 88 ? -11.019 5.020 2.312 1.00 98.19 88 LEU A N 1
ATOM 730 C CA . LEU A 1 88 ? -11.034 4.250 3.562 1.00 98.19 88 LEU A CA 1
ATOM 731 C C . LEU A 1 88 ? -9.718 4.339 4.346 1.00 98.19 88 LEU A C 1
ATOM 733 O O . LEU A 1 88 ? -9.753 4.375 5.575 1.00 98.19 88 LEU A O 1
ATOM 737 N N . PHE A 1 89 ? -8.562 4.383 3.679 1.00 98.44 89 PHE A N 1
ATOM 738 C CA . PHE A 1 89 ? -7.294 4.631 4.371 1.00 98.44 89 PHE A CA 1
ATOM 739 C C . PHE A 1 89 ? -7.268 6.018 5.024 1.00 98.44 89 PHE A C 1
ATOM 741 O O . PHE A 1 89 ? -6.830 6.137 6.167 1.00 98.44 89 PHE A O 1
ATOM 748 N N . GLN A 1 90 ? -7.806 7.043 4.359 1.00 98.31 90 GLN A N 1
ATOM 749 C CA . GLN A 1 90 ? -7.950 8.384 4.934 1.00 98.31 90 GLN A CA 1
ATOM 750 C C . GLN A 1 90 ? -8.911 8.397 6.132 1.00 98.31 90 GLN A C 1
ATOM 752 O O . GLN A 1 90 ? -8.605 9.008 7.155 1.00 98.31 90 GLN A O 1
ATOM 757 N N . GLU A 1 91 ? -10.040 7.685 6.061 1.00 98.50 91 GLU A N 1
ATOM 758 C CA . GLU A 1 91 ? -10.953 7.527 7.201 1.00 98.50 91 GLU A CA 1
ATOM 759 C C . GLU A 1 91 ? -10.274 6.832 8.386 1.00 98.50 91 GLU A C 1
ATOM 761 O O . GLU A 1 91 ? -10.421 7.264 9.530 1.00 98.50 91 GLU A O 1
ATOM 766 N N . LEU A 1 92 ? -9.502 5.774 8.123 1.00 98.62 92 LEU A N 1
ATOM 767 C CA . LEU A 1 92 ? -8.705 5.087 9.135 1.00 98.62 92 LEU A CA 1
ATOM 768 C C . LEU A 1 92 ? -7.661 6.024 9.755 1.00 98.62 92 LEU A C 1
ATOM 770 O O . LEU A 1 92 ? -7.553 6.067 10.981 1.00 98.62 92 LEU A O 1
ATOM 774 N N . ALA A 1 93 ? -6.954 6.821 8.952 1.00 98.31 93 ALA A N 1
ATOM 775 C CA . ALA A 1 93 ? -6.011 7.828 9.438 1.00 98.31 93 ALA A 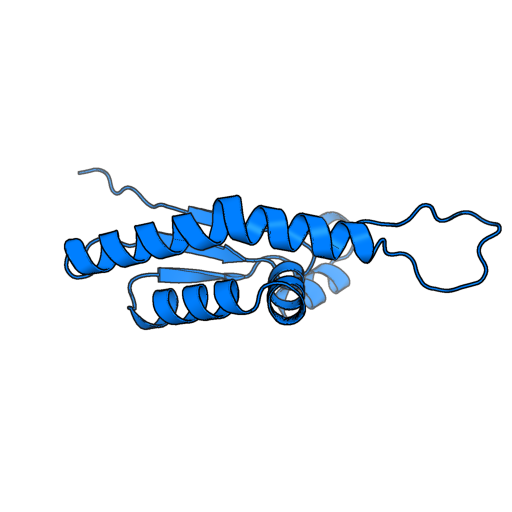CA 1
ATOM 776 C C . ALA A 1 93 ? -6.700 8.860 10.346 1.00 98.31 93 ALA A C 1
ATOM 778 O O . ALA A 1 93 ? -6.219 9.152 11.442 1.00 98.31 93 ALA A O 1
ATOM 779 N N . ALA A 1 94 ? -7.877 9.346 9.940 1.00 98.50 94 ALA A N 1
ATOM 780 C CA . ALA A 1 94 ? -8.656 10.336 10.683 1.00 98.50 94 ALA A CA 1
ATOM 781 C C . ALA A 1 94 ? -9.100 9.852 12.077 1.00 98.50 94 ALA A C 1
ATOM 783 O O . ALA A 1 94 ? -9.437 10.666 12.936 1.00 98.50 94 ALA A O 1
ATOM 784 N N . THR A 1 95 ? -9.071 8.540 12.344 1.00 98.25 95 THR A N 1
ATOM 785 C CA . THR A 1 95 ? -9.351 7.998 13.685 1.00 98.25 95 THR A CA 1
ATOM 786 C C . THR A 1 95 ? -8.244 8.292 14.704 1.00 98.25 95 THR A C 1
ATOM 788 O O . THR A 1 95 ? -8.473 8.136 15.904 1.00 98.25 95 THR A O 1
ATOM 791 N N . GLY A 1 96 ? -7.028 8.630 14.254 1.00 98.31 96 GLY A N 1
ATOM 792 C CA . GLY A 1 96 ? -5.838 8.740 15.106 1.00 98.31 96 GLY A CA 1
ATOM 793 C C . GLY A 1 96 ? -5.384 7.413 15.735 1.00 98.31 96 GLY A C 1
ATOM 794 O O . GLY A 1 96 ? -4.548 7.408 16.639 1.00 98.31 96 GLY A O 1
ATOM 795 N N . CYS A 1 97 ? -5.953 6.284 15.299 1.00 98.38 97 CYS A N 1
ATOM 796 C CA . CYS A 1 97 ? -5.664 4.944 15.822 1.00 98.38 97 CYS A CA 1
ATOM 797 C C . CYS A 1 97 ? -4.853 4.079 14.847 1.00 98.38 97 CYS A C 1
ATOM 799 O O . CYS A 1 97 ? -4.554 2.926 15.162 1.00 98.38 97 CYS A O 1
ATOM 801 N N . VAL A 1 98 ? -4.517 4.630 13.680 1.00 98.50 98 VAL A N 1
ATOM 802 C CA . VAL A 1 98 ? -3.778 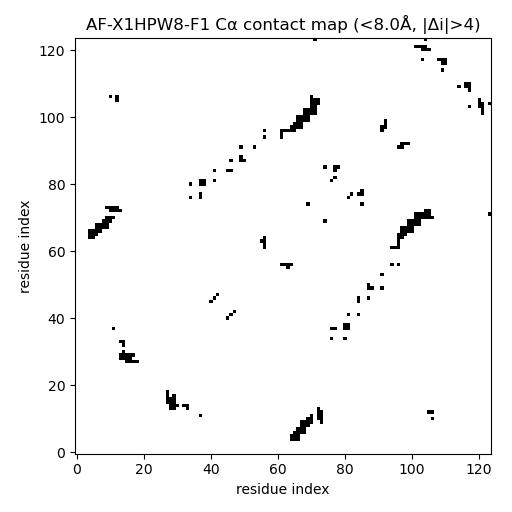3.955 12.616 1.00 98.50 98 VAL A CA 1
ATOM 803 C C . VAL A 1 98 ? -2.528 4.755 12.293 1.00 98.50 98 VAL A C 1
ATOM 805 O O . VAL A 1 98 ? -2.615 5.935 11.965 1.00 98.50 98 VAL A O 1
ATOM 808 N N . GLU A 1 99 ? -1.374 4.109 12.405 1.00 98.25 99 GLU A N 1
ATOM 809 C CA . GLU A 1 99 ? -0.095 4.651 11.951 1.00 98.25 99 GLU A CA 1
ATOM 810 C C . GLU A 1 99 ? 0.163 4.205 10.509 1.00 98.25 99 GLU A C 1
ATOM 812 O O . GLU A 1 99 ? -0.023 3.033 10.180 1.00 98.25 99 GLU A O 1
ATOM 817 N N . PHE A 1 100 ? 0.588 5.133 9.655 1.00 97.88 100 PHE A N 1
ATOM 818 C CA . PHE A 1 100 ? 1.010 4.834 8.290 1.00 97.88 100 PHE A CA 1
ATOM 819 C C . PHE A 1 100 ? 2.514 5.037 8.171 1.00 97.88 100 PHE A C 1
ATOM 821 O O . PHE A 1 100 ? 3.040 6.086 8.540 1.00 97.88 100 PHE A O 1
ATOM 828 N N . LEU A 1 101 ? 3.182 4.016 7.653 1.00 96.31 101 LEU A N 1
ATOM 829 C CA . LEU A 1 101 ? 4.610 3.965 7.405 1.00 96.31 101 LEU A CA 1
ATOM 830 C C . LEU A 1 101 ? 4.847 3.935 5.895 1.00 96.31 101 LEU A C 1
ATOM 832 O O . LEU A 1 101 ? 4.085 3.316 5.144 1.00 96.31 101 LEU A O 1
ATOM 836 N N . ALA A 1 102 ? 5.911 4.606 5.468 1.00 92.50 102 ALA A N 1
ATOM 837 C CA . ALA A 1 102 ? 6.383 4.538 4.095 1.00 92.50 102 ALA A CA 1
ATOM 838 C C . ALA A 1 102 ? 7.263 3.296 3.887 1.00 92.50 102 ALA A C 1
ATOM 840 O O . ALA A 1 102 ? 7.898 2.787 4.813 1.00 92.50 102 ALA A O 1
ATOM 841 N N . GLU A 1 103 ? 7.308 2.835 2.644 1.00 94.31 103 GLU A N 1
ATOM 842 C CA . GLU A 1 103 ? 8.242 1.828 2.141 1.00 94.31 103 GLU A CA 1
ATOM 843 C C . GLU A 1 103 ? 9.048 2.456 1.003 1.00 94.31 103 GLU A C 1
ATOM 845 O O . GLU A 1 103 ? 8.739 3.565 0.572 1.00 94.31 103 GLU A O 1
ATOM 850 N N . THR A 1 104 ? 10.037 1.745 0.461 1.00 96.62 104 THR A N 1
ATOM 851 C CA . THR A 1 104 ? 10.601 2.160 -0.827 1.00 96.62 104 THR A CA 1
ATOM 852 C C . THR A 1 104 ? 9.482 2.247 -1.868 1.00 96.62 104 THR A C 1
ATOM 854 O O . THR A 1 104 ? 8.610 1.372 -1.927 1.00 96.62 104 THR A O 1
ATOM 857 N N . TYR A 1 105 ? 9.496 3.301 -2.686 1.00 97.62 105 TYR A N 1
ATOM 858 C CA . TYR A 1 105 ? 8.402 3.647 -3.597 1.00 97.62 105 TYR A CA 1
ATOM 859 C C . TYR A 1 105 ? 7.881 2.459 -4.423 1.00 97.62 105 TYR A C 1
ATOM 861 O O . TYR A 1 105 ? 6.671 2.227 -4.512 1.00 97.62 105 TYR A O 1
ATOM 869 N N . TYR A 1 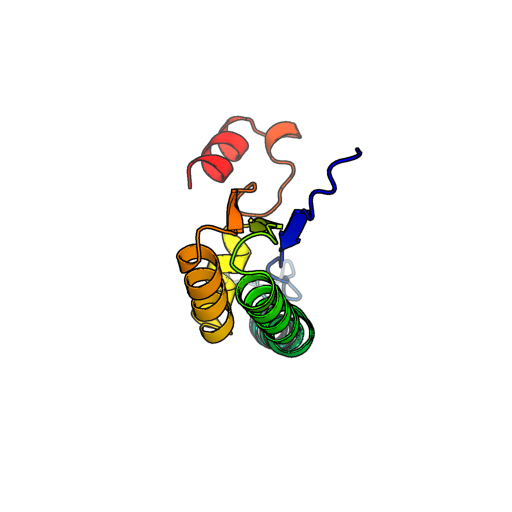106 ? 8.802 1.651 -4.959 1.00 96.88 106 TYR A N 1
ATOM 870 C CA . TYR A 1 106 ? 8.508 0.489 -5.803 1.00 96.88 106 TYR A CA 1
ATOM 871 C C . TYR A 1 106 ? 8.649 -0.863 -5.086 1.00 96.88 106 TYR A C 1
ATOM 873 O O . TYR A 1 106 ? 8.662 -1.897 -5.752 1.00 96.88 106 TYR A O 1
ATOM 881 N N . HIS A 1 107 ? 8.776 -0.882 -3.752 1.00 97.00 107 HIS A N 1
ATOM 882 C CA . HIS A 1 107 ? 9.089 -2.089 -2.961 1.00 97.00 107 HIS A CA 1
ATOM 883 C C . HIS A 1 107 ? 10.423 -2.748 -3.328 1.00 97.00 107 HIS A C 1
ATOM 885 O O . HIS A 1 107 ? 10.631 -3.949 -3.156 1.00 97.00 107 HIS A O 1
ATOM 891 N N . SER A 1 108 ? 11.338 -1.971 -3.900 1.00 95.62 108 SER A N 1
ATOM 892 C CA . SER A 1 108 ? 12.590 -2.505 -4.413 1.00 95.62 108 SER A CA 1
ATOM 893 C C . SER A 1 108 ? 13.626 -2.704 -3.301 1.00 95.62 108 SER A C 1
ATOM 895 O O . SER A 1 108 ? 13.571 -2.076 -2.241 1.00 95.62 108 SER A O 1
ATOM 897 N N . LEU A 1 109 ? 14.620 -3.550 -3.581 1.00 96.12 109 LEU A N 1
ATOM 898 C CA . LEU A 1 109 ? 15.827 -3.716 -2.765 1.00 96.12 109 LEU A CA 1
ATOM 899 C C . LEU A 1 109 ? 16.943 -2.758 -3.219 1.00 96.12 109 LEU A C 1
ATOM 901 O O . LEU A 1 109 ? 18.112 -3.144 -3.254 1.00 96.12 109 LEU A O 1
ATOM 905 N N . SER A 1 110 ? 16.585 -1.529 -3.610 1.00 96.19 110 SER A N 1
ATOM 906 C CA . SER A 1 110 ? 17.495 -0.537 -4.202 1.00 96.19 110 SER A CA 1
ATOM 907 C C . SER A 1 110 ? 18.756 -0.307 -3.373 1.00 96.19 110 SER A C 1
ATOM 909 O O . SER A 1 110 ? 19.838 -0.239 -3.947 1.00 96.19 110 SER A O 1
ATOM 911 N N . PHE A 1 111 ? 18.659 -0.336 -2.039 1.00 95.88 111 PHE A N 1
ATOM 912 C CA . PHE A 1 111 ? 19.805 -0.181 -1.133 1.00 95.88 111 PHE A CA 1
ATOM 913 C C . PHE A 1 111 ? 20.971 -1.142 -1.429 1.00 95.88 111 PHE A C 1
ATOM 915 O O . PHE A 1 111 ? 22.127 -0.791 -1.212 1.00 95.88 111 PHE A O 1
ATOM 922 N N . LEU A 1 112 ? 20.689 -2.348 -1.935 1.00 97.44 112 LEU A N 1
ATOM 923 C CA . LEU A 1 112 ? 21.721 -3.342 -2.246 1.00 97.44 112 LEU A CA 1
ATOM 924 C C . LEU A 1 112 ? 22.507 -3.027 -3.528 1.00 97.44 112 LEU A C 1
ATOM 926 O O . LEU A 1 112 ? 23.584 -3.587 -3.723 1.00 97.44 112 LEU A O 1
ATOM 930 N N . TYR A 1 113 ? 21.968 -2.178 -4.406 1.00 96.88 113 TYR A N 1
ATOM 931 C CA . TYR A 1 113 ? 22.481 -1.970 -5.763 1.00 96.88 113 TYR A CA 1
ATOM 932 C C . TYR A 1 113 ? 22.843 -0.515 -6.061 1.00 96.88 113 TYR A C 1
ATOM 934 O O . TYR A 1 113 ? 23.816 -0.266 -6.767 1.00 96.88 113 TYR A O 1
ATOM 942 N N . SER A 1 114 ? 22.076 0.441 -5.538 1.00 97.75 114 SER A N 1
ATOM 943 C CA . SER A 1 114 ? 22.292 1.871 -5.735 1.00 97.75 114 SER A CA 1
ATOM 944 C C . SER A 1 114 ? 21.770 2.647 -4.529 1.00 97.75 114 SER A C 1
ATOM 946 O O . SER A 1 114 ? 20.575 2.655 -4.234 1.00 97.75 114 SER A O 1
ATOM 948 N N . GLN A 1 115 ? 22.683 3.312 -3.823 1.00 97.19 115 GLN A N 1
ATOM 949 C CA . GLN A 1 115 ? 22.330 4.165 -2.691 1.00 97.19 115 GLN A CA 1
ATOM 950 C C . GLN A 1 115 ? 21.547 5.406 -3.141 1.00 97.19 115 GLN A C 1
ATOM 952 O O . GLN A 1 115 ? 20.652 5.838 -2.423 1.00 97.19 115 GLN A O 1
ATOM 957 N N . GLU A 1 116 ? 21.862 5.952 -4.318 1.00 98.00 116 GLU A N 1
ATOM 958 C CA . GLU A 1 116 ? 21.153 7.098 -4.900 1.00 98.00 116 GLU A CA 1
ATOM 959 C C . GLU A 1 116 ? 19.688 6.740 -5.183 1.00 98.00 116 GLU A C 1
ATOM 961 O O . GLU A 1 116 ? 18.792 7.417 -4.689 1.00 98.00 116 GLU A O 1
ATOM 966 N N . GLU A 1 117 ? 19.445 5.603 -5.844 1.00 97.19 117 GLU A N 1
ATOM 967 C CA . GLU A 1 117 ? 18.091 5.083 -6.103 1.00 97.19 117 GLU A CA 1
ATOM 968 C C . GLU A 1 117 ? 17.330 4.799 -4.802 1.00 97.19 117 GLU A C 1
ATOM 970 O O . GLU A 1 117 ? 16.123 5.007 -4.698 1.00 97.19 117 GLU A O 1
ATOM 975 N N . PHE A 1 118 ? 18.026 4.288 -3.785 1.00 97.62 118 PHE A N 1
ATOM 976 C CA . PHE A 1 118 ? 17.412 4.056 -2.484 1.00 97.62 118 PHE A CA 1
ATOM 977 C C . PHE A 1 118 ? 16.948 5.352 -1.830 1.00 97.62 118 PHE A C 1
ATOM 979 O O . PHE A 1 118 ? 15.824 5.386 -1.338 1.00 97.62 118 PHE A O 1
ATOM 986 N N . ILE A 1 119 ? 17.789 6.390 -1.837 1.00 97.50 119 ILE A N 1
ATOM 987 C CA . ILE A 1 119 ? 17.447 7.707 -1.290 1.00 97.50 119 ILE A CA 1
ATOM 988 C C . ILE A 1 119 ? 16.243 8.282 -2.039 1.00 97.50 119 ILE A C 1
ATOM 990 O O . ILE A 1 119 ? 15.264 8.658 -1.401 1.00 97.50 119 ILE A O 1
ATOM 994 N N . GLU A 1 120 ? 16.259 8.253 -3.373 1.00 96.94 120 GLU A N 1
ATOM 995 C CA . GLU A 1 120 ? 15.140 8.740 -4.188 1.00 96.94 120 GLU A CA 1
ATOM 996 C C . GLU A 1 120 ? 13.824 8.025 -3.838 1.00 96.94 120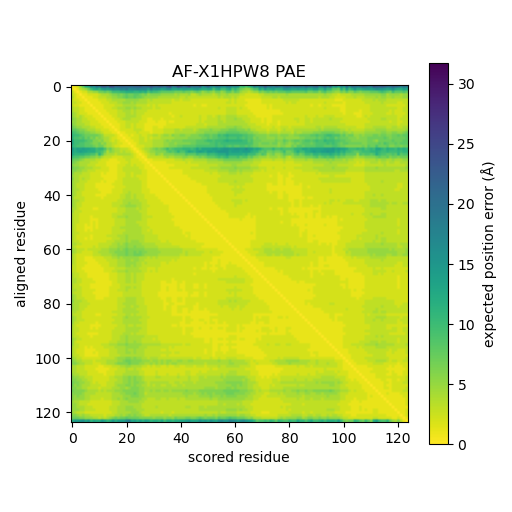 GLU A C 1
ATOM 998 O O . GLU A 1 120 ? 12.799 8.670 -3.612 1.00 96.94 120 GLU A O 1
ATOM 1003 N N . GLN A 1 121 ? 13.858 6.697 -3.685 1.00 96.94 121 GLN A N 1
ATOM 1004 C CA . GLN A 1 121 ? 12.671 5.909 -3.346 1.00 96.94 121 GLN A CA 1
ATOM 1005 C C . GLN A 1 121 ? 12.141 6.103 -1.918 1.00 96.94 121 GLN A C 1
ATOM 1007 O O . GLN A 1 121 ? 11.015 5.671 -1.670 1.00 96.94 121 GLN A O 1
ATOM 1012 N N . ILE A 1 122 ? 12.919 6.654 -0.977 1.00 95.94 122 ILE A N 1
ATOM 1013 C CA . ILE A 1 122 ? 12.451 6.928 0.399 1.00 95.94 122 ILE A CA 1
ATOM 1014 C C . ILE A 1 122 ? 12.119 8.404 0.647 1.00 95.94 122 ILE A C 1
ATOM 1016 O O . ILE A 1 122 ? 11.513 8.713 1.673 1.00 95.94 122 ILE A O 1
ATOM 1020 N N . GLU A 1 123 ? 12.538 9.308 -0.241 1.00 94.38 123 GLU A N 1
ATOM 1021 C CA . GLU A 1 123 ? 12.248 10.748 -0.156 1.00 94.38 123 GLU A CA 1
ATOM 1022 C C . GLU A 1 123 ? 11.029 11.176 -0.988 1.00 94.38 123 GLU A C 1
ATOM 1024 O O . GLU A 1 123 ? 10.476 12.249 -0.735 1.00 94.38 123 GLU A O 1
ATOM 1029 N N . THR A 1 124 ? 10.616 10.344 -1.949 1.00 80.56 124 THR A N 1
ATOM 1030 C CA . THR A 1 124 ? 9.425 10.543 -2.796 1.00 80.56 124 THR A CA 1
ATOM 1031 C C . THR A 1 124 ? 8.163 10.022 -2.117 1.00 80.56 124 THR A C 1
ATOM 1033 O O . THR A 1 124 ? 7.163 10.775 -2.075 1.00 80.56 124 THR A O 1
#

InterPro domains:
  IPR004300 Glycoside hydrolase family 57, N-terminal domain [PF03065] (6-123)
  IPR011330 Glycoside hydrolase/deacetylase, beta/alpha-barrel [SSF88713] (2-124)
  IPR052046 Glycosyl hydrolase family 57 [PTHR36306] (2-123)

Secondary structure (DSSP, 8-state):
-----EEEEE--PPPBP---TT--S---B-HHHHHHHHHHHIIIIIHHHHHHHHHHHHHTTT---EEEEE-HHHHHHHHHH-HHHHHHHHHHHHTT-EEEEE--TT---GGGT-HHHHHHHHH-